Protein AF-A0A0L6VUX0-F1 (afdb_monomer_lite)

Organism: NCBI:txid27349

Sequence (89 aa):
MPNTLVEAEDGHKSEVSLLLTEAASKPTFLDSGATHHLINNPDMFQPTANSNIEISMGGHSNFLNATAVGSAILINHRGKKLILENALL

Foldseek 3Di:
DDDDFDFDDDDDDWTWTWQDAPDPDDTDIDTSPDPAAEDPDVVQWDFPAFFFDWDDPPDDPDTDGFGGFGKGWDAGPVRDIDIGHRHTD

Secondary structure (DSSP, 8-state):
----------SSS--EEEE--SSSS-PEEEETT-SS-B---GGGEEEEEEEEEEEE-SSSS-EEEEEEEEEEEEE-TT--EEEEEEEE-

InterPro domains:
  IPR054722 Retrovirus-related Pol polyprotein from transposon TNT 1-94-like, beta-barrel domain [PF22936] (29-88)

Radius of gyration: 14.78 Å; chains: 1; bounding box: 34×28×45 Å

Structure (mmCIF, N/CA/C/O backbone):
data_AF-A0A0L6VUX0-F1
#
_entry.id   AF-A0A0L6VUX0-F1
#
loop_
_atom_site.group_PDB
_atom_site.id
_atom_site.type_symbol
_atom_site.label_atom_id
_atom_site.label_alt_id
_atom_site.label_comp_id
_atom_site.label_asym_id
_atom_site.label_entity_id
_atom_site.label_seq_id
_atom_site.pdbx_PDB_ins_code
_atom_site.Cartn_x
_atom_site.Cartn_y
_atom_site.Cartn_z
_atom_site.occupancy
_atom_site.B_iso_or_equiv
_atom_site.auth_seq_id
_atom_site.auth_comp_id
_atom_site.auth_asym_id
_atom_site.auth_atom_id
_atom_site.pdbx_PDB_model_num
ATOM 1 N N . MET A 1 1 ? 6.113 -16.879 25.871 1.00 37.22 1 MET A N 1
ATOM 2 C CA . MET A 1 1 ? 7.010 -15.702 25.831 1.00 37.22 1 MET A CA 1
ATOM 3 C C . MET A 1 1 ? 6.211 -14.545 25.242 1.00 37.22 1 MET A C 1
ATOM 5 O O . MET A 1 1 ? 5.494 -14.818 24.289 1.00 37.22 1 MET A O 1
ATOM 9 N N . PRO A 1 2 ? 6.213 -13.320 25.800 1.00 34.19 2 PRO A N 1
ATOM 10 C CA . PRO A 1 2 ? 5.484 -12.208 25.197 1.00 34.19 2 PRO A CA 1
ATOM 11 C C . PRO A 1 2 ? 6.315 -11.624 24.045 1.00 34.19 2 PRO A C 1
ATOM 13 O O . PRO A 1 2 ? 7.483 -11.296 24.233 1.00 34.19 2 PRO A O 1
ATOM 16 N N . ASN A 1 3 ? 5.731 -11.522 22.852 1.00 34.00 3 ASN A N 1
ATOM 17 C CA . ASN A 1 3 ? 6.428 -11.031 21.662 1.00 34.00 3 ASN A CA 1
ATOM 18 C C . ASN A 1 3 ? 6.473 -9.492 21.656 1.00 34.00 3 ASN A C 1
ATOM 20 O O . ASN A 1 3 ? 5.440 -8.825 21.780 1.00 34.00 3 ASN A O 1
ATOM 24 N N . THR A 1 4 ? 7.672 -8.936 21.488 1.00 30.27 4 THR A N 1
ATOM 25 C CA . THR A 1 4 ? 7.958 -7.500 21.366 1.00 30.27 4 THR A CA 1
ATOM 26 C C . THR A 1 4 ? 8.309 -7.131 19.927 1.00 30.27 4 THR A C 1
ATOM 28 O O . THR A 1 4 ? 8.838 -7.948 19.176 1.00 30.27 4 THR A O 1
ATOM 31 N N . LEU A 1 5 ? 8.009 -5.887 19.547 1.00 33.81 5 LEU A N 1
ATOM 32 C CA . LEU A 1 5 ? 8.595 -5.257 18.364 1.00 33.81 5 LEU A CA 1
ATOM 33 C C . LEU A 1 5 ? 10.099 -5.107 18.634 1.00 33.81 5 LEU A C 1
ATOM 35 O O . LEU A 1 5 ? 10.465 -4.636 19.709 1.00 33.81 5 LEU A O 1
ATOM 39 N N . VAL A 1 6 ? 10.948 -5.550 17.709 1.00 35.75 6 VAL A N 1
ATOM 40 C CA . VAL A 1 6 ? 12.398 -5.328 17.768 1.00 35.75 6 VAL A CA 1
ATOM 41 C C . VAL A 1 6 ? 12.762 -4.440 16.591 1.00 35.75 6 VAL A C 1
ATOM 43 O O . VAL A 1 6 ? 12.550 -4.822 15.443 1.00 35.75 6 VAL A O 1
ATOM 46 N N . GLU A 1 7 ? 13.262 -3.251 16.908 1.00 37.56 7 GLU A N 1
ATOM 47 C CA . GLU A 1 7 ? 13.895 -2.334 15.965 1.00 37.56 7 GLU A CA 1
ATOM 48 C C . GLU A 1 7 ? 15.262 -2.916 15.585 1.00 37.56 7 GLU A C 1
ATOM 50 O O . GLU A 1 7 ? 16.069 -3.245 16.458 1.00 37.56 7 GLU A O 1
ATOM 55 N N . ALA A 1 8 ? 15.507 -3.099 14.289 1.00 39.00 8 ALA A N 1
ATOM 56 C CA . ALA A 1 8 ? 16.826 -3.445 13.779 1.00 39.00 8 ALA A CA 1
ATOM 57 C C . ALA A 1 8 ? 17.518 -2.149 13.333 1.00 39.00 8 ALA A C 1
ATOM 59 O O . ALA A 1 8 ? 17.243 -1.633 12.255 1.00 39.00 8 ALA A O 1
ATOM 60 N N . GLU A 1 9 ? 18.382 -1.608 14.191 1.00 34.81 9 GLU A N 1
ATOM 61 C CA . GLU A 1 9 ? 19.317 -0.532 13.847 1.00 34.81 9 GLU A CA 1
ATOM 62 C C . GLU A 1 9 ? 20.525 -1.150 13.129 1.00 34.81 9 GLU A C 1
ATOM 64 O O . GLU A 1 9 ? 21.346 -1.824 13.753 1.00 34.81 9 GLU A O 1
ATOM 69 N N . ASP A 1 10 ? 20.640 -0.930 11.820 1.00 41.19 10 ASP A N 1
ATOM 70 C CA . ASP A 1 10 ? 21.908 -1.071 11.104 1.00 41.19 10 ASP A CA 1
ATOM 71 C C . ASP A 1 10 ? 22.102 0.136 10.186 1.00 41.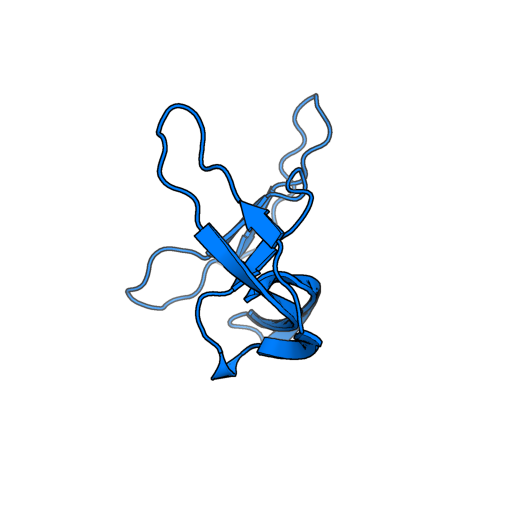19 10 ASP A C 1
ATOM 73 O O . ASP A 1 10 ? 21.349 0.305 9.233 1.00 41.19 10 ASP A O 1
ATOM 77 N N . GLY A 1 11 ? 23.081 0.979 10.544 1.00 49.53 11 GLY A N 1
ATOM 78 C CA . GLY A 1 11 ? 23.995 1.824 9.745 1.00 49.53 11 GLY A CA 1
ATOM 79 C C . GLY A 1 11 ? 23.533 2.632 8.521 1.00 49.53 11 GLY A C 1
ATOM 80 O O . GLY A 1 11 ? 24.111 3.679 8.231 1.00 49.53 11 GLY A O 1
ATOM 81 N N . HIS A 1 12 ? 22.507 2.204 7.802 1.00 44.97 12 HIS A N 1
ATOM 82 C CA . HIS A 1 12 ? 21.911 2.844 6.644 1.00 44.97 12 HIS A CA 1
ATOM 83 C C . HIS A 1 12 ? 20.392 2.764 6.788 1.00 44.97 12 HIS A C 1
ATOM 85 O O . HIS A 1 12 ? 19.798 1.733 6.512 1.00 44.97 12 HIS A O 1
ATOM 91 N N . LYS A 1 13 ? 19.799 3.875 7.241 1.00 38.41 13 LYS A N 1
ATOM 92 C CA . LYS A 1 13 ? 18.378 4.102 7.565 1.00 38.41 13 LYS A CA 1
ATOM 93 C C . LYS A 1 13 ? 17.372 3.365 6.655 1.00 38.41 13 LYS A C 1
ATOM 95 O O . LYS A 1 13 ? 16.789 3.970 5.759 1.00 38.41 13 LYS A O 1
ATOM 100 N N . SER A 1 14 ? 17.141 2.085 6.917 1.00 46.00 14 SER A N 1
ATOM 101 C CA . SER A 1 14 ? 15.952 1.342 6.512 1.00 46.00 14 SER A CA 1
ATOM 102 C C . SER A 1 14 ? 15.493 0.540 7.729 1.00 46.00 14 SER A C 1
ATOM 104 O O . SER A 1 14 ? 16.080 -0.473 8.099 1.00 46.00 14 SER A O 1
ATOM 106 N N . GLU A 1 15 ? 14.483 1.070 8.408 1.00 39.16 15 GLU A N 1
ATOM 107 C CA . GLU A 1 15 ? 13.763 0.464 9.519 1.00 39.16 15 GLU A CA 1
ATOM 108 C C . GLU A 1 15 ? 12.886 -0.690 9.007 1.00 39.16 15 GLU A C 1
ATOM 110 O O . GLU A 1 15 ? 11.763 -0.528 8.530 1.00 39.16 15 GLU A O 1
ATOM 115 N N . VAL A 1 16 ? 13.383 -1.913 9.125 1.00 36.19 16 VAL A N 1
ATOM 116 C CA . VAL A 1 16 ? 12.593 -3.100 8.795 1.00 36.19 16 VAL A CA 1
ATOM 117 C C . VAL A 1 16 ? 11.631 -3.416 9.944 1.00 36.19 16 VAL A C 1
ATOM 119 O O . VAL A 1 16 ? 12.055 -3.776 11.041 1.00 36.19 16 VAL A O 1
ATOM 122 N N . SER A 1 17 ? 10.321 -3.347 9.690 1.00 48.03 17 SER A N 1
ATOM 123 C CA . SER A 1 17 ? 9.288 -3.766 10.650 1.00 48.03 17 SER A CA 1
ATOM 124 C C . SER A 1 17 ? 8.749 -5.153 10.292 1.00 48.03 17 SER A C 1
ATOM 126 O O . SER A 1 17 ? 8.062 -5.335 9.286 1.00 48.03 17 SER A O 1
ATOM 128 N N . LEU A 1 18 ? 9.032 -6.152 11.135 1.00 44.16 18 LEU A N 1
ATOM 129 C CA . LEU A 1 18 ? 8.532 -7.521 10.968 1.00 44.16 18 LEU A CA 1
ATOM 130 C C . LEU A 1 18 ? 7.132 -7.670 11.580 1.00 44.16 18 LEU A C 1
ATOM 132 O O . LEU A 1 18 ? 6.966 -7.634 12.802 1.00 44.16 18 LEU A O 1
ATOM 136 N N . LEU A 1 19 ? 6.119 -7.898 10.737 1.00 45.94 19 LEU A N 1
ATOM 137 C CA . LEU A 1 19 ? 4.761 -8.224 11.172 1.00 45.94 19 LEU A CA 1
ATOM 138 C C . LEU A 1 19 ? 4.544 -9.744 11.107 1.00 45.94 19 LEU A C 1
ATOM 140 O O . LEU A 1 19 ? 4.066 -10.293 10.113 1.00 45.94 19 LEU A O 1
ATOM 144 N N . LEU A 1 20 ? 4.903 -10.444 12.186 1.00 39.75 20 LEU A N 1
ATOM 145 C CA . LEU A 1 20 ? 4.620 -11.875 12.332 1.00 39.75 20 LEU A CA 1
ATOM 146 C C . LEU A 1 20 ? 3.113 -12.089 12.552 1.00 39.75 20 LEU A C 1
ATOM 148 O O . LEU A 1 20 ? 2.563 -11.739 13.600 1.00 39.75 20 LEU A O 1
ATOM 152 N N . THR A 1 21 ? 2.457 -12.663 11.544 1.00 40.97 21 THR A N 1
ATOM 153 C CA . THR A 1 21 ? 1.063 -13.125 11.596 1.00 40.97 21 THR A CA 1
ATOM 154 C C . THR A 1 21 ? 1.074 -14.650 11.710 1.00 40.97 21 THR A C 1
ATOM 156 O O . THR A 1 21 ? 1.780 -15.301 10.947 1.00 40.97 21 THR A O 1
ATOM 159 N N . GLU A 1 22 ? 0.307 -15.230 12.639 1.00 43.62 22 GLU A N 1
ATOM 160 C CA . GLU A 1 22 ? 0.191 -16.691 12.853 1.00 43.62 22 GLU A CA 1
ATOM 161 C C . GLU A 1 22 ? -0.639 -17.412 11.767 1.00 43.62 22 GLU A C 1
ATOM 163 O O . GLU A 1 22 ? -1.348 -18.380 12.032 1.00 43.62 22 GLU A O 1
ATOM 168 N N . ALA A 1 23 ? -0.589 -16.939 10.524 1.00 48.47 23 ALA A N 1
ATOM 169 C CA . ALA A 1 23 ? -1.183 -17.634 9.392 1.00 48.47 23 ALA A CA 1
ATOM 170 C C . ALA A 1 23 ? -0.126 -18.552 8.758 1.00 48.47 23 ALA A C 1
ATOM 172 O O . ALA A 1 23 ? 1.057 -18.228 8.753 1.00 48.47 23 ALA A O 1
ATOM 173 N N . ALA A 1 24 ? -0.536 -19.669 8.147 1.00 49.22 24 ALA A N 1
ATOM 174 C CA . ALA A 1 24 ? 0.360 -20.525 7.353 1.00 49.22 24 ALA A CA 1
ATOM 175 C C . ALA A 1 24 ? 1.006 -19.795 6.146 1.00 49.22 24 ALA A C 1
ATOM 177 O O . ALA A 1 24 ? 1.816 -20.371 5.419 1.00 49.22 24 ALA A O 1
ATOM 178 N N . SER A 1 25 ? 0.638 -18.532 5.912 1.00 57.78 25 SER A N 1
ATOM 179 C CA . SER A 1 25 ? 1.244 -17.641 4.933 1.00 57.78 25 SER A CA 1
ATOM 180 C C . SER A 1 25 ? 2.527 -17.012 5.470 1.00 57.78 25 SER A C 1
ATOM 182 O O . SER A 1 25 ? 2.601 -16.607 6.629 1.00 57.78 25 SER A O 1
ATOM 184 N N . LYS A 1 26 ? 3.518 -16.873 4.584 1.00 56.50 26 LYS A N 1
ATOM 185 C CA . LYS A 1 26 ? 4.772 -16.145 4.826 1.00 56.50 26 LYS A CA 1
ATOM 186 C C . LYS A 1 26 ? 4.541 -14.839 5.614 1.00 56.50 26 LYS A C 1
ATOM 188 O O . LYS A 1 26 ? 3.569 -14.140 5.330 1.00 56.50 26 LYS A O 1
ATOM 193 N N . PRO A 1 27 ? 5.438 -14.492 6.554 1.00 57.69 27 PRO A N 1
ATOM 194 C CA . PRO A 1 27 ? 5.340 -13.246 7.306 1.00 57.69 27 PRO A CA 1
ATOM 195 C C . PRO A 1 27 ? 5.345 -12.038 6.365 1.00 57.69 27 PRO A C 1
ATOM 197 O O . PRO A 1 27 ? 6.080 -12.019 5.375 1.00 57.69 27 PRO A O 1
ATOM 200 N N . THR A 1 28 ? 4.542 -11.026 6.691 1.00 64.62 28 THR A N 1
ATOM 201 C CA . THR A 1 28 ? 4.534 -9.757 5.961 1.00 64.62 28 THR A CA 1
ATOM 202 C C . THR A 1 28 ? 5.777 -8.965 6.352 1.00 64.62 28 THR A C 1
ATOM 204 O O . THR A 1 28 ? 5.956 -8.605 7.519 1.00 64.62 28 THR A O 1
ATOM 207 N N . PHE A 1 29 ? 6.646 -8.716 5.375 1.00 66.75 29 PHE A N 1
ATOM 208 C CA . PHE A 1 29 ? 7.839 -7.893 5.531 1.00 66.75 29 PHE A CA 1
ATOM 209 C C . PHE A 1 29 ? 7.539 -6.472 5.051 1.00 66.75 29 PHE A C 1
ATOM 211 O O . PHE A 1 29 ? 7.095 -6.296 3.916 1.00 66.75 29 PHE A O 1
ATOM 218 N N . LEU A 1 30 ? 7.769 -5.475 5.906 1.00 78.44 30 LEU A N 1
ATOM 219 C CA . LEU A 1 30 ? 7.728 -4.066 5.524 1.00 78.44 30 LEU A CA 1
ATOM 220 C C . LEU A 1 30 ? 9.162 -3.545 5.434 1.00 78.44 30 LEU A C 1
ATOM 222 O O . LEU A 1 30 ? 9.881 -3.524 6.432 1.00 78.44 30 LEU A O 1
ATOM 226 N N . ASP A 1 31 ? 9.554 -3.140 4.230 1.00 78.44 31 ASP A N 1
ATOM 227 C CA . ASP A 1 31 ? 10.811 -2.448 3.957 1.00 78.44 31 ASP A CA 1
ATOM 228 C C . ASP A 1 31 ? 10.562 -0.939 4.011 1.00 78.44 31 ASP A C 1
ATOM 230 O O . ASP A 1 31 ? 9.949 -0.394 3.093 1.00 78.44 31 ASP A O 1
ATOM 234 N N . SER A 1 32 ? 10.986 -0.251 5.077 1.00 72.94 32 SER A N 1
ATOM 235 C CA . SER A 1 32 ? 10.789 1.205 5.161 1.00 72.94 32 SER A CA 1
ATOM 236 C C . SER A 1 32 ? 11.640 1.983 4.155 1.00 72.94 32 SER A C 1
ATOM 238 O O . SER A 1 32 ? 11.437 3.182 3.990 1.00 72.94 32 SER A O 1
ATOM 240 N N . GLY A 1 33 ? 12.640 1.344 3.543 1.00 77.12 33 GLY A N 1
ATOM 241 C CA . GLY A 1 33 ? 13.452 1.923 2.478 1.00 77.12 33 GLY A CA 1
ATOM 242 C C . GLY A 1 33 ? 12.730 1.933 1.130 1.00 77.12 33 GLY A C 1
ATOM 243 O O . GLY A 1 33 ? 13.178 2.606 0.199 1.00 77.12 33 GLY A O 1
ATOM 244 N N . ALA A 1 34 ? 11.603 1.223 1.014 1.00 79.62 34 ALA A N 1
ATOM 245 C CA . ALA A 1 34 ? 10.784 1.238 -0.184 1.00 79.62 34 ALA A CA 1
ATOM 246 C C . ALA A 1 34 ? 10.063 2.585 -0.329 1.00 79.62 34 ALA A C 1
ATOM 248 O O . ALA A 1 34 ? 9.456 3.098 0.608 1.00 79.62 34 ALA A O 1
ATOM 249 N N . THR A 1 35 ? 10.074 3.143 -1.541 1.00 79.25 35 THR A N 1
ATOM 250 C CA . THR A 1 35 ? 9.305 4.362 -1.846 1.00 79.25 35 THR A CA 1
ATOM 251 C C . THR A 1 35 ? 7.798 4.118 -1.843 1.00 79.25 35 THR A C 1
ATOM 253 O O . THR A 1 35 ? 7.043 5.049 -1.584 1.00 79.25 35 THR A O 1
ATOM 256 N N . HIS A 1 36 ? 7.364 2.888 -2.128 1.00 84.25 36 HIS A N 1
ATOM 257 C CA . HIS A 1 36 ? 5.960 2.484 -2.129 1.00 84.25 36 HIS A CA 1
ATOM 258 C C . HIS A 1 36 ? 5.821 1.038 -1.643 1.00 84.25 36 HIS A C 1
ATOM 260 O O . HIS A 1 36 ? 6.679 0.197 -1.920 1.00 84.25 36 HIS A O 1
ATOM 266 N N . HIS A 1 37 ? 4.704 0.728 -0.982 1.00 87.44 37 HIS A N 1
ATOM 267 C CA . HIS A 1 37 ? 4.317 -0.645 -0.651 1.00 87.44 37 HIS A CA 1
ATOM 268 C C . HIS A 1 37 ? 3.290 -1.161 -1.659 1.00 87.44 37 HIS A C 1
ATOM 270 O O . HIS A 1 37 ? 2.278 -0.502 -1.888 1.00 87.44 37 HIS A O 1
ATOM 276 N N . LEU A 1 38 ? 3.530 -2.342 -2.235 1.00 88.25 38 LEU A N 1
ATOM 277 C CA . LEU A 1 38 ? 2.597 -2.995 -3.155 1.00 88.25 38 LEU A CA 1
ATOM 278 C C . LEU A 1 38 ? 1.665 -3.941 -2.386 1.00 88.25 38 LEU A C 1
ATOM 280 O O . LEU A 1 38 ? 2.126 -4.836 -1.675 1.00 88.25 38 LEU A O 1
ATOM 284 N N . ILE A 1 39 ? 0.359 -3.753 -2.544 1.00 88.44 39 ILE A N 1
ATOM 285 C CA . ILE A 1 39 ? -0.695 -4.546 -1.917 1.00 88.44 39 ILE A CA 1
ATOM 286 C C . ILE A 1 39 ? -1.309 -5.438 -2.986 1.00 88.44 39 ILE A C 1
ATOM 288 O O . ILE A 1 39 ? -1.803 -4.953 -3.988 1.00 88.44 39 ILE A O 1
ATOM 292 N N . ASN A 1 40 ? -1.300 -6.752 -2.782 1.00 82.06 40 ASN A N 1
ATOM 293 C CA . ASN A 1 40 ? -1.861 -7.713 -3.739 1.00 82.06 40 ASN A CA 1
ATOM 294 C C . ASN A 1 40 ? -3.285 -8.174 -3.383 1.00 82.06 40 ASN A C 1
ATOM 296 O O . ASN A 1 40 ? -3.865 -8.982 -4.106 1.00 82.06 40 ASN A O 1
ATOM 300 N N . ASN A 1 41 ? -3.830 -7.699 -2.261 1.00 83.81 41 ASN A N 1
ATOM 301 C CA . ASN A 1 41 ? -5.179 -8.013 -1.813 1.00 83.81 41 ASN A CA 1
ATOM 302 C C . ASN A 1 41 ? -6.068 -6.758 -1.886 1.00 83.81 41 ASN A C 1
ATOM 304 O O . ASN A 1 41 ? -5.965 -5.904 -0.997 1.00 83.81 41 ASN A O 1
ATOM 308 N N . PRO A 1 42 ? -6.950 -6.641 -2.895 1.00 85.56 42 PRO A N 1
ATOM 309 C CA . PRO A 1 42 ? -7.793 -5.461 -3.071 1.00 85.56 42 PRO A CA 1
ATOM 310 C C . PRO A 1 42 ? -8.776 -5.253 -1.912 1.00 85.56 42 PRO A C 1
ATOM 312 O O . PRO A 1 42 ? -9.105 -4.112 -1.609 1.00 85.56 42 PRO A O 1
ATOM 315 N N . ASP A 1 43 ? -9.184 -6.311 -1.200 1.00 87.88 43 ASP A N 1
ATOM 316 C CA . ASP A 1 43 ? -10.121 -6.201 -0.070 1.00 87.88 43 ASP A CA 1
ATOM 317 C C . ASP A 1 43 ? -9.525 -5.432 1.123 1.00 87.88 43 ASP A C 1
ATOM 319 O O . ASP A 1 43 ? -10.249 -4.929 1.983 1.00 87.88 43 ASP A O 1
ATOM 323 N N . MET A 1 44 ? -8.193 -5.348 1.194 1.00 84.06 44 MET A N 1
ATOM 324 C CA . MET A 1 44 ? -7.457 -4.628 2.239 1.00 84.06 44 MET A CA 1
ATOM 325 C C . MET A 1 44 ? -6.959 -3.252 1.781 1.00 84.06 44 MET A C 1
ATOM 327 O O . MET A 1 44 ? -6.293 -2.556 2.554 1.00 84.06 44 MET A O 1
ATOM 331 N N . PHE A 1 45 ? -7.277 -2.861 0.546 1.00 91.69 45 PHE A N 1
ATOM 332 C CA . PHE A 1 45 ? -6.828 -1.625 -0.077 1.00 91.69 45 PHE A CA 1
ATOM 333 C C . PHE A 1 45 ? -7.983 -0.637 -0.230 1.00 91.69 45 PHE A C 1
ATOM 335 O O . PHE A 1 45 ? -9.056 -0.967 -0.729 1.00 91.69 45 PHE A O 1
ATOM 342 N N . GLN A 1 46 ? -7.753 0.603 0.182 1.00 96.19 46 GLN A N 1
ATOM 343 C CA . GLN A 1 46 ? -8.687 1.705 0.002 1.00 96.19 46 GLN A CA 1
ATOM 344 C C . GLN A 1 46 ? -8.120 2.650 -1.058 1.00 96.19 46 GLN A C 1
ATOM 346 O O . GLN A 1 46 ? -7.243 3.458 -0.736 1.00 96.19 46 GLN A O 1
ATOM 351 N N . PRO A 1 47 ? -8.571 2.548 -2.321 1.00 95.75 47 PRO A N 1
ATOM 352 C CA . PRO A 1 47 ? -8.062 3.396 -3.387 1.00 95.75 47 PRO A CA 1
ATOM 353 C C . PRO A 1 47 ? -8.474 4.849 -3.151 1.00 95.75 47 PRO A C 1
ATOM 355 O O . PRO A 1 47 ? -9.633 5.142 -2.854 1.00 95.75 47 PRO A O 1
ATOM 358 N N . THR A 1 48 ? -7.527 5.765 -3.327 1.00 96.88 48 THR A N 1
ATOM 359 C CA . THR A 1 48 ? -7.778 7.212 -3.321 1.00 96.88 48 THR A CA 1
ATOM 360 C C . THR A 1 48 ? -7.754 7.785 -4.735 1.00 96.88 48 THR A C 1
ATOM 362 O O . THR A 1 48 ? -8.468 8.750 -5.011 1.00 96.88 48 THR A O 1
ATOM 365 N N . ALA A 1 49 ? -6.991 7.175 -5.648 1.00 96.62 49 ALA A N 1
ATOM 366 C CA . ALA A 1 49 ? -6.965 7.529 -7.063 1.00 96.62 49 ALA A CA 1
ATOM 367 C C . ALA A 1 49 ? -6.531 6.350 -7.950 1.00 96.62 49 ALA A C 1
ATOM 369 O O . ALA A 1 49 ? -5.813 5.448 -7.516 1.00 96.62 49 ALA A O 1
ATOM 370 N N . ASN A 1 50 ? -6.927 6.399 -9.225 1.00 96.56 50 ASN A N 1
ATOM 371 C CA . ASN A 1 50 ? -6.375 5.516 -10.253 1.00 96.56 50 ASN A CA 1
ATOM 372 C C . ASN A 1 50 ? -4.908 5.874 -10.523 1.00 96.56 50 ASN A C 1
ATOM 374 O O . ASN A 1 50 ? -4.520 7.040 -10.451 1.00 96.56 50 ASN A O 1
ATOM 378 N N . SER A 1 51 ? -4.117 4.869 -10.880 1.00 93.19 51 SER A N 1
ATOM 379 C CA . SER A 1 51 ? -2.692 4.986 -11.171 1.00 93.19 51 SER A CA 1
ATOM 380 C C . SER A 1 51 ? -2.326 4.178 -12.419 1.00 93.19 51 SER A C 1
ATOM 382 O O . SER A 1 51 ? -3.103 3.356 -12.901 1.00 93.19 51 SER A O 1
ATOM 384 N N . ASN A 1 52 ? -1.149 4.459 -12.968 1.00 91.94 52 ASN A N 1
ATOM 385 C CA . ASN A 1 52 ? -0.538 3.714 -14.068 1.00 91.94 52 ASN A CA 1
ATOM 386 C C . ASN A 1 52 ? 0.988 3.740 -13.886 1.00 91.94 52 ASN A C 1
ATOM 388 O O . ASN A 1 52 ? 1.728 4.187 -14.764 1.00 91.94 52 ASN A O 1
ATOM 392 N N . ILE A 1 53 ? 1.434 3.426 -12.665 1.00 89.00 53 ILE A N 1
ATOM 393 C CA . ILE A 1 53 ? 2.853 3.450 -12.301 1.00 89.00 53 ILE A CA 1
ATOM 394 C C . ILE A 1 53 ? 3.470 2.116 -12.697 1.00 89.00 53 ILE A C 1
ATOM 396 O O . ILE A 1 53 ? 3.088 1.064 -12.184 1.00 89.00 53 ILE A O 1
ATOM 400 N N . GLU A 1 54 ? 4.475 2.182 -13.560 1.00 88.31 54 GLU A N 1
ATOM 401 C CA . GLU A 1 54 ? 5.251 1.025 -13.976 1.00 88.31 54 GLU A CA 1
ATOM 402 C C . GLU A 1 54 ? 6.354 0.721 -12.949 1.00 88.31 54 GLU A C 1
ATOM 404 O O . GLU A 1 54 ? 7.179 1.573 -12.611 1.00 88.31 54 GLU A O 1
ATOM 409 N N . ILE A 1 55 ? 6.364 -0.505 -12.433 1.00 80.94 55 ILE A N 1
ATOM 410 C CA . ILE A 1 55 ? 7.297 -0.979 -11.413 1.00 80.94 55 ILE A CA 1
ATOM 411 C C . ILE A 1 55 ? 8.265 -1.962 -12.067 1.00 80.94 55 ILE A C 1
ATOM 413 O O . ILE A 1 55 ? 7.875 -3.039 -12.525 1.00 80.94 55 ILE A O 1
ATOM 417 N N . SER A 1 56 ? 9.546 -1.595 -12.078 1.00 80.81 56 SER A N 1
ATOM 418 C CA . SER A 1 56 ? 10.632 -2.467 -12.525 1.00 80.81 56 SER A CA 1
ATOM 419 C C . SER A 1 56 ? 11.147 -3.314 -11.363 1.00 80.81 56 SER A C 1
ATOM 421 O O . SER A 1 56 ? 11.573 -2.782 -10.341 1.00 80.81 56 SER A O 1
ATOM 423 N N . MET A 1 57 ? 11.156 -4.637 -11.533 1.00 70.75 57 MET A N 1
ATOM 424 C CA . MET A 1 57 ? 11.630 -5.594 -10.519 1.00 70.75 57 MET A CA 1
ATOM 425 C C . MET A 1 57 ? 13.139 -5.901 -10.618 1.00 70.75 57 MET A C 1
ATOM 427 O O . MET A 1 57 ? 13.611 -6.868 -10.026 1.00 70.75 57 MET A O 1
ATOM 431 N N . GLY A 1 58 ? 13.903 -5.080 -11.347 1.00 58.81 58 GLY A N 1
ATOM 432 C CA . GLY A 1 58 ? 15.351 -5.223 -11.508 1.00 58.81 58 GLY A CA 1
ATOM 433 C C . GLY A 1 58 ? 15.764 -6.335 -12.485 1.00 58.81 58 GLY A C 1
ATOM 434 O O . GLY A 1 58 ? 15.473 -7.511 -12.296 1.00 58.81 58 GLY A O 1
ATOM 435 N N . GLY A 1 59 ? 16.496 -5.968 -13.542 1.00 63.22 59 GLY A N 1
ATOM 436 C CA . GLY A 1 59 ? 17.244 -6.911 -14.393 1.00 63.22 59 GLY A CA 1
ATOM 437 C C . GLY A 1 59 ? 16.443 -7.750 -15.403 1.00 63.22 59 GLY A C 1
ATOM 438 O O . GLY A 1 59 ? 17.048 -8.499 -16.170 1.00 63.22 59 GLY A O 1
ATOM 439 N N . HIS A 1 60 ? 15.116 -7.621 -15.462 1.00 59.97 60 HIS A N 1
ATOM 440 C CA . HIS A 1 60 ? 14.285 -8.262 -16.487 1.00 59.97 60 HIS A CA 1
ATOM 441 C C . HIS A 1 60 ? 13.231 -7.294 -17.030 1.00 59.97 60 HIS A C 1
ATOM 443 O O . HIS A 1 60 ? 12.767 -6.418 -16.307 1.00 59.97 60 HIS A O 1
ATOM 449 N N . SER A 1 61 ? 12.821 -7.469 -18.290 1.00 61.31 61 SER A N 1
ATOM 450 C CA . SER A 1 61 ? 11.798 -6.660 -18.981 1.00 61.31 61 SER A CA 1
ATOM 451 C C . SER A 1 61 ? 10.365 -6.896 -18.477 1.00 61.31 61 SER A C 1
ATOM 453 O O . SER A 1 61 ? 9.405 -6.627 -19.194 1.00 61.31 61 SER A O 1
ATOM 455 N N . ASN A 1 62 ? 10.217 -7.458 -17.278 1.00 68.81 62 ASN A N 1
ATOM 456 C CA . ASN A 1 62 ? 8.925 -7.736 -16.677 1.00 68.81 62 ASN A CA 1
ATOM 457 C C . ASN A 1 62 ? 8.581 -6.576 -15.756 1.00 68.81 62 ASN A C 1
ATOM 459 O O . ASN A 1 62 ? 9.181 -6.412 -14.690 1.00 68.81 62 ASN A O 1
ATOM 463 N N . PHE A 1 63 ? 7.616 -5.787 -16.201 1.00 77.31 63 PHE A N 1
ATOM 464 C CA . PHE A 1 63 ? 7.081 -4.671 -15.452 1.00 77.31 63 PHE A CA 1
ATOM 465 C C . PHE A 1 63 ? 5.755 -5.068 -14.818 1.00 77.31 63 PHE A C 1
ATOM 467 O O . PHE A 1 63 ? 4.945 -5.776 -15.421 1.00 77.31 63 PHE A O 1
ATOM 474 N N . LEU A 1 64 ? 5.544 -4.616 -13.588 1.00 83.56 64 LEU A N 1
ATOM 475 C CA . LEU A 1 64 ? 4.220 -4.602 -12.982 1.00 83.56 64 LEU A CA 1
ATOM 476 C C . LEU A 1 64 ? 3.623 -3.218 -13.193 1.00 83.56 64 LEU A C 1
ATOM 478 O O . LEU A 1 64 ? 4.352 -2.232 -13.223 1.00 83.56 64 LEU A O 1
ATOM 482 N N . ASN A 1 65 ? 2.306 -3.143 -13.322 1.00 88.06 65 ASN A N 1
ATOM 483 C CA . ASN A 1 65 ? 1.615 -1.868 -13.398 1.00 88.06 65 ASN A CA 1
ATOM 484 C C . ASN A 1 65 ? 0.710 -1.713 -12.184 1.00 88.06 65 ASN A C 1
ATOM 486 O O . ASN A 1 65 ? -0.217 -2.503 -12.014 1.00 88.06 65 ASN A O 1
ATOM 490 N N . ALA A 1 66 ? 0.981 -0.701 -11.367 1.00 91.56 66 ALA A N 1
ATOM 491 C CA . ALA A 1 66 ? 0.090 -0.320 -10.288 1.00 91.56 66 ALA A CA 1
ATOM 492 C C . ALA A 1 66 ? -1.086 0.464 -10.868 1.00 91.56 66 ALA A C 1
ATOM 494 O O . ALA A 1 66 ? -0.918 1.516 -11.489 1.00 91.56 66 ALA A O 1
ATOM 495 N N . THR A 1 67 ? -2.279 -0.064 -10.640 1.00 94.56 67 THR A N 1
ATOM 496 C CA . THR A 1 67 ? -3.548 0.421 -11.186 1.00 94.56 67 THR A CA 1
ATOM 497 C C . THR A 1 67 ? -4.227 1.438 -10.277 1.00 94.56 67 THR A C 1
ATOM 499 O O . THR A 1 67 ? -5.073 2.211 -10.733 1.00 94.56 67 THR A O 1
ATOM 502 N N . ALA A 1 68 ? -3.843 1.484 -8.999 1.00 94.50 68 ALA A N 1
ATOM 503 C CA . ALA A 1 68 ? -4.337 2.470 -8.049 1.00 94.50 68 ALA A CA 1
ATOM 504 C C . ALA A 1 68 ? -3.281 2.855 -7.006 1.00 94.50 68 ALA A C 1
ATOM 506 O O . ALA A 1 68 ? -2.355 2.099 -6.712 1.00 94.50 68 ALA A O 1
ATOM 507 N N . VAL A 1 69 ? -3.453 4.051 -6.444 1.00 95.69 69 VAL A N 1
ATOM 508 C CA . VAL A 1 69 ? -2.775 4.519 -5.231 1.00 95.69 69 VAL A CA 1
ATOM 509 C C . VAL A 1 69 ? -3.821 4.722 -4.139 1.00 95.69 69 VAL A C 1
ATOM 511 O O . VAL A 1 69 ? -4.977 5.050 -4.423 1.00 95.69 69 VAL A O 1
ATOM 514 N N . GLY A 1 70 ? -3.444 4.477 -2.891 1.00 95.06 70 GLY A N 1
ATOM 515 C CA . GLY A 1 70 ? -4.386 4.476 -1.785 1.00 95.06 70 GLY A CA 1
ATOM 516 C C . GLY A 1 70 ? -3.736 4.162 -0.454 1.00 95.06 70 GLY A C 1
ATOM 517 O O . GLY A 1 70 ? -2.525 4.309 -0.285 1.00 95.06 70 GLY A O 1
ATOM 518 N N . SER A 1 71 ? -4.559 3.719 0.486 1.00 94.81 71 SER A N 1
ATOM 519 C CA . SER A 1 71 ? -4.110 3.359 1.826 1.00 94.81 71 SER A CA 1
ATOM 520 C C . SER A 1 71 ? -4.495 1.918 2.142 1.00 94.81 71 SER A C 1
ATOM 522 O O . SER A 1 71 ? -5.524 1.420 1.683 1.00 94.81 71 SER A O 1
ATOM 524 N N . ALA A 1 72 ? -3.686 1.233 2.943 1.00 92.31 72 ALA A N 1
ATOM 525 C CA . ALA A 1 72 ? -3.983 -0.117 3.417 1.00 92.31 72 ALA A 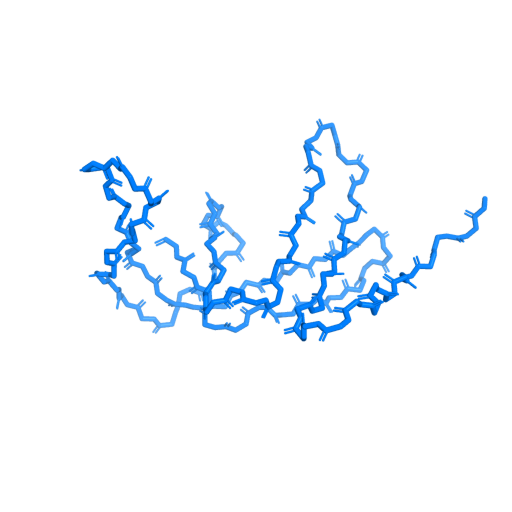CA 1
ATOM 526 C C . ALA A 1 72 ? -3.885 -0.189 4.939 1.00 92.31 72 ALA A C 1
ATOM 528 O O . ALA A 1 72 ? -3.017 0.433 5.553 1.00 92.31 72 ALA A O 1
ATOM 529 N N . ILE A 1 73 ?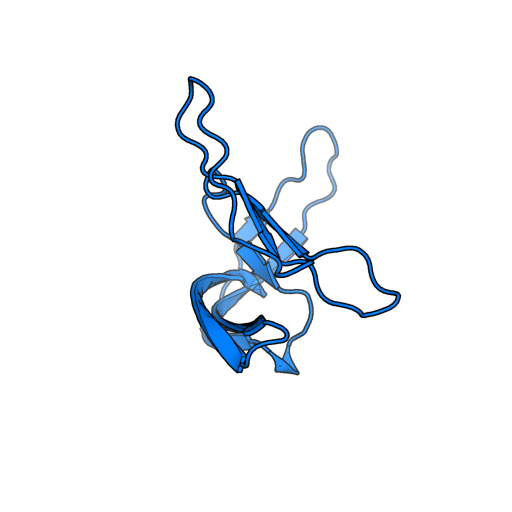 -4.779 -0.962 5.556 1.00 89.81 73 ILE A N 1
ATOM 530 C CA . ILE A 1 73 ? -4.812 -1.130 7.012 1.00 89.81 73 ILE A CA 1
ATOM 531 C C . ILE A 1 73 ? -4.326 -2.533 7.355 1.00 89.81 73 ILE A C 1
ATOM 533 O O . ILE A 1 73 ? -4.994 -3.524 7.072 1.00 89.81 73 ILE A O 1
ATOM 537 N N . LEU A 1 74 ? -3.184 -2.604 8.032 1.00 85.56 74 LEU A N 1
ATOM 538 C CA . LEU A 1 74 ? -2.651 -3.837 8.594 1.00 85.56 74 LEU A CA 1
ATOM 539 C C . LEU A 1 74 ? -3.049 -3.940 10.064 1.00 85.56 74 LEU A C 1
ATOM 541 O O . LEU A 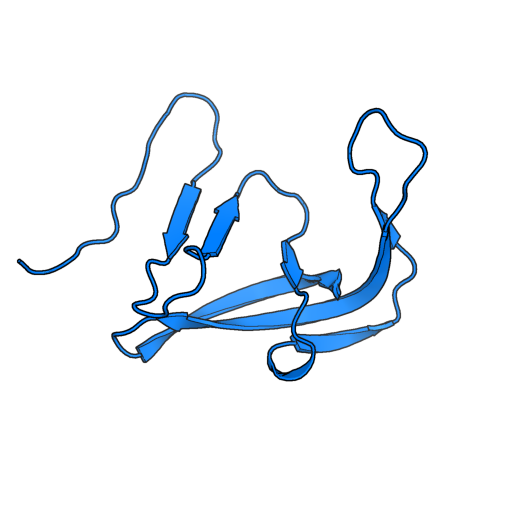1 74 ? -2.933 -2.976 10.821 1.00 85.56 74 LEU A O 1
ATOM 545 N N . ILE A 1 75 ? -3.504 -5.120 10.482 1.00 84.88 75 ILE A N 1
ATOM 546 C CA . ILE A 1 75 ? -3.894 -5.396 11.867 1.00 84.88 75 ILE A CA 1
ATOM 547 C C . ILE A 1 75 ? -3.073 -6.580 12.366 1.00 84.88 75 ILE A C 1
ATOM 549 O O . ILE A 1 75 ? -3.071 -7.640 11.749 1.00 84.88 75 ILE A O 1
ATOM 553 N N . ASN A 1 76 ? -2.362 -6.403 13.480 1.00 80.81 76 ASN A N 1
ATOM 554 C CA . ASN A 1 76 ? -1.576 -7.484 14.073 1.00 80.81 76 ASN A CA 1
ATOM 555 C C . ASN A 1 76 ? -2.435 -8.415 14.954 1.00 80.81 76 ASN A C 1
ATOM 557 O O . ASN A 1 76 ? -3.582 -8.107 15.273 1.00 80.81 76 ASN A O 1
ATOM 561 N N . HIS A 1 77 ? -1.852 -9.520 15.436 1.00 81.81 77 HIS A N 1
ATOM 562 C CA . HIS A 1 77 ? -2.537 -10.496 16.305 1.00 81.81 77 HIS A CA 1
ATOM 563 C C . HIS A 1 77 ? -3.052 -9.921 17.644 1.00 81.81 77 HIS A C 1
ATOM 565 O O . HIS A 1 77 ? -3.828 -10.567 18.340 1.00 81.81 77 HIS A O 1
ATOM 571 N N . ARG A 1 78 ? -2.631 -8.707 18.023 1.00 84.88 78 ARG A N 1
ATOM 572 C CA . ARG A 1 78 ? -3.086 -7.977 19.220 1.00 84.88 78 ARG A CA 1
ATOM 573 C C . ARG A 1 78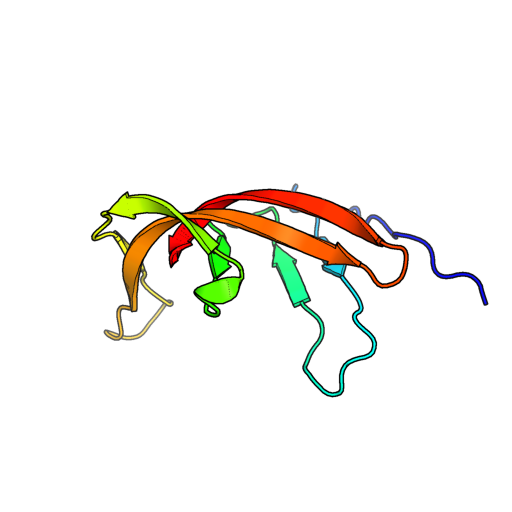 ? -4.150 -6.922 18.895 1.00 84.88 78 ARG A C 1
ATOM 575 O O . ARG A 1 78 ? -4.512 -6.146 19.773 1.00 84.88 78 ARG A O 1
ATOM 582 N N . GLY A 1 79 ? -4.594 -6.831 17.640 1.00 85.69 79 GLY A N 1
ATOM 583 C CA . GLY A 1 79 ? -5.529 -5.810 17.166 1.00 85.69 79 GLY A CA 1
ATOM 584 C C . GLY A 1 79 ? -4.906 -4.428 16.929 1.00 85.69 79 GLY A C 1
ATOM 585 O O . GLY A 1 79 ? -5.634 -3.483 16.624 1.00 85.69 79 GLY A O 1
ATOM 586 N N . LYS A 1 80 ? -3.578 -4.271 17.053 1.00 87.19 80 LYS A N 1
ATOM 587 C CA . LYS A 1 80 ? -2.902 -2.997 16.761 1.00 87.19 80 LYS A CA 1
ATOM 588 C C . LYS A 1 80 ? -2.947 -2.746 15.258 1.00 87.19 80 LYS A C 1
ATOM 590 O O . LYS A 1 80 ? -2.550 -3.614 14.480 1.00 87.19 80 LYS A O 1
ATOM 595 N N . LYS A 1 81 ? -3.399 -1.549 14.885 1.00 87.75 81 LYS A N 1
ATOM 596 C CA . LYS A 1 81 ? -3.500 -1.101 13.497 1.00 87.75 81 LYS A CA 1
ATOM 597 C C . LYS A 1 81 ? -2.250 -0.330 13.081 1.00 87.75 81 LYS A C 1
ATOM 599 O O . LYS A 1 81 ? -1.737 0.471 13.862 1.00 87.75 81 LYS A O 1
ATOM 604 N N . LEU A 1 82 ? -1.806 -0.559 11.854 1.00 87.44 82 LEU A N 1
ATOM 605 C CA . LEU A 1 82 ? -0.839 0.256 11.130 1.00 87.44 82 LEU A CA 1
ATOM 606 C C . LEU A 1 82 ? -1.486 0.657 9.805 1.00 87.44 82 LEU A C 1
ATOM 608 O O . LEU A 1 82 ? -2.053 -0.195 9.120 1.00 87.44 82 LEU A O 1
ATOM 612 N N . ILE A 1 83 ? -1.426 1.942 9.473 1.00 89.94 83 ILE A N 1
ATOM 613 C CA . ILE A 1 83 ? -1.933 2.462 8.205 1.00 89.94 83 ILE A CA 1
ATOM 614 C C . ILE A 1 83 ? -0.730 2.691 7.299 1.00 89.94 83 ILE A C 1
ATOM 616 O O . ILE A 1 83 ? 0.208 3.388 7.683 1.00 89.94 83 ILE A O 1
ATOM 620 N N . LEU A 1 84 ? -0.753 2.069 6.125 1.00 89.88 84 LEU A N 1
ATOM 621 C CA . LEU A 1 84 ? 0.197 2.326 5.054 1.00 89.88 84 LEU A CA 1
ATOM 622 C C . LEU A 1 84 ? -0.431 3.349 4.118 1.00 89.88 84 LEU A C 1
ATOM 624 O O . LEU A 1 84 ? -1.367 3.016 3.394 1.00 89.88 84 LEU A O 1
ATOM 628 N N . GLU A 1 85 ? 0.058 4.581 4.163 1.00 91.38 85 GLU A N 1
ATOM 629 C CA . GLU A 1 85 ? -0.342 5.635 3.231 1.00 91.38 85 GLU A CA 1
ATOM 630 C C . GLU A 1 85 ? 0.446 5.518 1.921 1.00 91.38 85 GLU A C 1
ATOM 632 O O . GLU A 1 85 ? 1.590 5.061 1.922 1.00 91.38 85 GLU A O 1
ATOM 637 N N . ASN A 1 86 ? -0.137 5.979 0.812 1.00 91.56 86 ASN A N 1
ATOM 638 C CA . ASN A 1 86 ? 0.486 5.962 -0.522 1.00 91.56 86 ASN A CA 1
ATOM 639 C C . ASN A 1 86 ? 0.923 4.556 -0.981 1.00 91.56 86 ASN A C 1
ATOM 641 O O . ASN A 1 86 ? 1.932 4.386 -1.667 1.00 91.56 86 ASN A O 1
ATOM 645 N N . ALA A 1 87 ? 0.158 3.538 -0.599 1.00 92.06 87 ALA A N 1
ATOM 646 C CA . ALA A 1 87 ? 0.334 2.181 -1.083 1.00 92.06 87 ALA A CA 1
ATOM 647 C C . ALA A 1 87 ? -0.169 2.053 -2.531 1.00 92.06 87 ALA A C 1
ATOM 649 O O . ALA A 1 87 ? -1.044 2.803 -2.970 1.00 92.06 87 ALA A O 1
ATOM 650 N N . LEU A 1 88 ? 0.375 1.081 -3.257 1.00 92.81 88 LEU A N 1
ATOM 651 C CA . LEU A 1 88 ? 0.023 0.758 -4.637 1.00 92.81 88 LEU A CA 1
ATOM 652 C C . LEU A 1 88 ? -0.761 -0.557 -4.693 1.00 92.81 88 LEU A C 1
ATOM 654 O O . LEU A 1 88 ? -0.461 -1.472 -3.924 1.00 92.81 88 LEU A O 1
ATOM 658 N N . LEU A 1 89 ? -1.731 -0.645 -5.606 1.00 89.94 89 LEU A N 1
ATOM 659 C CA . LEU A 1 89 ? -2.484 -1.862 -5.946 1.00 89.94 89 LEU A CA 1
ATOM 660 C C . LEU A 1 89 ? -2.202 -2.286 -7.390 1.00 89.94 89 LEU A C 1
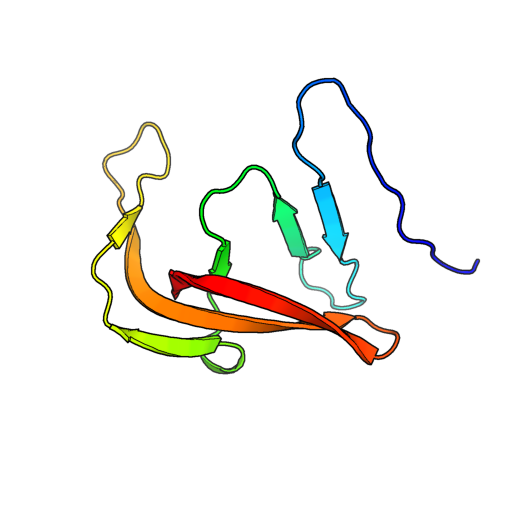ATOM 662 O O . LEU A 1 89 ? -2.466 -1.466 -8.307 1.00 89.94 89 LEU A O 1
#

pLDDT: mean 71.85, std 21.45, range [30.27, 96.88]